Protein AF-A0A161MIE7-F1 (afdb_monomer_lite)

Structure (mmCIF, N/CA/C/O backbone):
data_AF-A0A161MIE7-F1
#
_entry.id   AF-A0A161MIE7-F1
#
loop_
_atom_site.group_PDB
_atom_site.id
_atom_site.type_symbol
_atom_site.label_atom_id
_atom_site.label_alt_id
_atom_site.label_comp_id
_atom_site.label_asym_id
_atom_site.label_entity_id
_atom_site.label_seq_id
_atom_site.pdbx_PDB_ins_code
_atom_site.Cartn_x
_atom_site.Cartn_y
_atom_site.Cartn_z
_atom_site.occupancy
_atom_site.B_iso_or_equiv
_atom_site.auth_seq_id
_atom_site.auth_comp_id
_atom_site.auth_asym_id
_atom_site.auth_atom_id
_atom_site.pdbx_PDB_model_num
ATOM 1 N N . GLU A 1 1 ? -13.190 -3.915 -5.784 1.00 64.50 1 GLU A N 1
ATOM 2 C CA . GLU A 1 1 ? -13.290 -3.469 -4.376 1.00 64.50 1 GLU A CA 1
ATOM 3 C C . GLU A 1 1 ? -13.528 -4.627 -3.408 1.00 64.50 1 GLU A C 1
ATOM 5 O O . GLU A 1 1 ? -12.880 -4.651 -2.370 1.00 64.50 1 GLU A O 1
ATOM 10 N N . ASP A 1 2 ? -14.328 -5.641 -3.762 1.00 85.94 2 ASP A N 1
ATOM 11 C CA . ASP A 1 2 ? -14.653 -6.760 -2.854 1.00 85.94 2 ASP A CA 1
ATOM 12 C C . ASP A 1 2 ? -13.442 -7.493 -2.255 1.00 85.94 2 ASP A C 1
ATOM 14 O O . ASP A 1 2 ?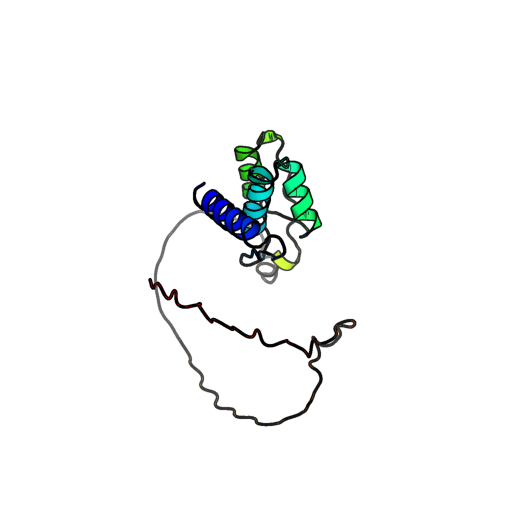 -13.390 -7.702 -1.047 1.00 85.94 2 ASP A O 1
ATOM 18 N N . GLN A 1 3 ? -12.409 -7.785 -3.055 1.00 92.19 3 GLN A N 1
ATOM 19 C CA . GLN A 1 3 ? -11.196 -8.457 -2.557 1.00 92.19 3 GLN A CA 1
ATOM 20 C C . GLN A 1 3 ? -10.454 -7.653 -1.477 1.00 92.19 3 GLN A C 1
ATOM 22 O O . GLN A 1 3 ? -9.884 -8.238 -0.557 1.00 92.19 3 GLN A O 1
ATOM 27 N N . THR A 1 4 ? -10.443 -6.320 -1.589 1.00 96.12 4 THR A N 1
ATOM 28 C CA . THR A 1 4 ? -9.792 -5.438 -0.609 1.00 96.12 4 THR A CA 1
ATOM 29 C C . THR A 1 4 ? -10.547 -5.488 0.715 1.00 96.12 4 THR A C 1
ATOM 31 O O . THR A 1 4 ? -9.943 -5.719 1.759 1.00 96.12 4 THR A O 1
ATOM 34 N N . ARG A 1 5 ? -11.877 -5.371 0.662 1.00 96.75 5 ARG A N 1
ATOM 35 C CA . ARG A 1 5 ? -12.740 -5.431 1.845 1.00 96.75 5 ARG A CA 1
ATOM 36 C C . ARG A 1 5 ? -12.649 -6.780 2.558 1.00 96.75 5 ARG A C 1
ATOM 38 O O . ARG A 1 5 ? -12.552 -6.819 3.783 1.00 96.75 5 ARG A O 1
ATOM 45 N N . ASP A 1 6 ? -12.634 -7.881 1.811 1.00 97.81 6 ASP A N 1
ATOM 46 C CA . ASP A 1 6 ? -12.509 -9.224 2.387 1.00 97.81 6 ASP A CA 1
ATOM 47 C C . ASP A 1 6 ? -11.164 -9.415 3.094 1.00 97.81 6 ASP A C 1
ATOM 49 O O . ASP A 1 6 ? -11.110 -9.953 4.206 1.00 97.81 6 ASP A O 1
ATOM 53 N N . PHE A 1 7 ? -10.078 -8.925 2.487 1.00 97.88 7 PHE A N 1
ATOM 54 C CA . PHE A 1 7 ? -8.759 -8.911 3.113 1.00 97.88 7 PHE A CA 1
ATOM 55 C C . PHE A 1 7 ? -8.771 -8.103 4.415 1.00 97.88 7 PHE A C 1
ATOM 57 O O . PHE A 1 7 ? -8.358 -8.617 5.456 1.00 97.88 7 PHE A O 1
ATOM 64 N N . ILE A 1 8 ? -9.306 -6.879 4.378 1.00 97.75 8 ILE A N 1
ATOM 65 C CA . ILE A 1 8 ? -9.359 -5.985 5.538 1.00 97.75 8 ILE A CA 1
ATOM 66 C C . ILE A 1 8 ? -10.137 -6.622 6.686 1.00 97.75 8 ILE A C 1
ATOM 68 O O . ILE A 1 8 ? -9.620 -6.734 7.798 1.00 97.75 8 ILE A O 1
ATOM 72 N N . ASN A 1 9 ? -11.340 -7.123 6.407 1.00 97.75 9 ASN A N 1
ATOM 73 C CA . ASN A 1 9 ? -12.179 -7.784 7.402 1.00 97.75 9 ASN A CA 1
ATOM 74 C C . ASN A 1 9 ? -11.497 -9.015 8.004 1.00 97.75 9 ASN A C 1
ATOM 76 O O . ASN A 1 9 ? -11.599 -9.261 9.210 1.00 97.75 9 ASN A O 1
ATOM 80 N N . THR A 1 10 ? -10.790 -9.793 7.185 1.00 98.06 10 THR A N 1
ATOM 81 C CA . THR A 1 10 ? -10.060 -10.978 7.647 1.00 98.06 10 THR A CA 1
ATOM 82 C C . THR A 1 10 ? -8.919 -10.584 8.584 1.00 98.06 10 THR A C 1
ATOM 84 O O . THR A 1 10 ? -8.829 -11.111 9.697 1.00 98.06 10 THR A O 1
ATOM 87 N N . CYS A 1 11 ? -8.087 -9.619 8.182 1.00 97.81 11 CYS A N 1
ATOM 88 C CA . CYS A 1 11 ? -6.970 -9.124 8.985 1.00 97.81 11 CYS A CA 1
ATOM 89 C C . CYS A 1 11 ? -7.441 -8.484 10.292 1.00 97.81 11 CYS A C 1
ATOM 91 O O . CYS A 1 11 ? -6.944 -8.835 11.363 1.00 97.81 11 CYS A O 1
ATOM 93 N N . HIS A 1 12 ? -8.442 -7.608 10.220 1.00 96.69 12 HIS A N 1
ATOM 94 C CA . HIS A 1 12 ? -8.959 -6.889 11.378 1.00 96.69 12 HIS A CA 1
ATOM 95 C C . HIS A 1 12 ? -9.531 -7.851 12.430 1.00 96.69 12 HIS A C 1
ATOM 97 O O . HIS A 1 12 ? -9.234 -7.749 13.622 1.00 96.69 12 HIS A O 1
ATOM 103 N N . ASN A 1 13 ? -10.293 -8.862 11.996 1.00 97.69 13 ASN A N 1
ATOM 104 C CA . ASN A 1 13 ? -10.818 -9.879 12.906 1.00 97.69 13 ASN A CA 1
ATOM 105 C C . ASN A 1 13 ? -9.726 -10.766 13.513 1.00 97.69 13 ASN A C 1
ATOM 107 O O . ASN A 1 13 ? -9.849 -11.158 14.676 1.00 97.69 13 ASN A O 1
ATOM 111 N N . PHE A 1 14 ? -8.675 -11.087 12.754 1.00 98.00 14 PHE A N 1
ATOM 112 C CA . PHE A 1 14 ? -7.541 -11.851 13.269 1.00 98.00 14 PHE A CA 1
ATOM 113 C C . PHE A 1 14 ? -6.787 -11.066 14.347 1.00 98.00 14 PHE A C 1
ATOM 115 O O . PHE A 1 14 ? -6.635 -11.567 15.461 1.00 98.00 14 PHE A O 1
ATOM 122 N N . ILE A 1 15 ? -6.408 -9.816 14.059 1.00 96.56 15 ILE A N 1
ATOM 123 C CA . ILE A 1 15 ? -5.671 -8.943 14.987 1.00 96.56 15 ILE A CA 1
ATOM 124 C C . ILE A 1 15 ? -6.469 -8.721 16.274 1.00 96.56 15 ILE A C 1
ATOM 126 O O . ILE A 1 15 ? -5.921 -8.844 17.367 1.00 96.56 15 ILE A O 1
ATOM 130 N N . ARG A 1 16 ? -7.787 -8.502 16.174 1.00 96.12 16 ARG A N 1
ATOM 131 C CA . ARG A 1 16 ? -8.656 -8.331 17.349 1.00 96.12 16 ARG A CA 1
ATOM 132 C C . ARG A 1 16 ? -8.670 -9.551 18.277 1.00 96.12 16 ARG A C 1
ATOM 134 O O . ARG A 1 16 ? -8.844 -9.399 19.481 1.00 96.12 16 ARG A O 1
ATOM 141 N N . ARG A 1 17 ? -8.515 -10.762 17.733 1.00 97.62 17 ARG A N 1
ATOM 142 C CA . ARG A 1 17 ? -8.481 -12.010 18.519 1.00 97.62 17 ARG A CA 1
ATOM 143 C C . ARG A 1 17 ? -7.077 -12.361 19.002 1.00 97.62 17 ARG A C 1
ATOM 145 O O . ARG A 1 17 ? -6.949 -13.026 20.026 1.00 97.62 17 ARG A O 1
ATOM 152 N N . ARG A 1 18 ? -6.043 -11.976 18.250 1.00 96.38 18 ARG A N 1
ATOM 153 C CA . ARG A 1 18 ? -4.643 -12.352 18.482 1.00 96.38 18 ARG A CA 1
ATOM 154 C C . ARG A 1 18 ? -3.714 -11.157 18.229 1.00 96.38 18 ARG A C 1
ATOM 156 O O . ARG A 1 18 ? -2.996 -11.141 17.232 1.00 96.38 18 ARG A O 1
ATOM 163 N N . PRO A 1 19 ? -3.700 -10.157 19.128 1.00 94.12 19 PRO A N 1
ATOM 164 C CA . PRO A 1 19 ? -3.036 -8.874 18.880 1.00 94.12 19 PRO A CA 1
ATOM 165 C C . PRO A 1 19 ? -1.504 -8.951 18.804 1.00 94.12 19 PRO A C 1
ATOM 167 O O . PRO A 1 19 ? -0.877 -8.024 18.306 1.00 94.12 19 PRO A O 1
ATOM 170 N N . LEU A 1 20 ? -0.898 -10.035 19.299 1.00 95.38 20 LEU A N 1
ATOM 171 C CA . LEU A 1 20 ? 0.556 -10.238 19.294 1.00 95.38 20 LEU A CA 1
ATOM 172 C C . LEU A 1 20 ? 1.034 -11.171 18.168 1.00 95.38 20 LEU A C 1
ATOM 174 O O . LEU A 1 20 ? 2.237 -11.371 18.015 1.00 95.38 20 LEU A O 1
ATOM 178 N N . GLU A 1 21 ? 0.118 -11.774 17.402 1.00 96.81 21 GLU A N 1
ATOM 179 C CA . GLU A 1 21 ? 0.471 -12.650 16.281 1.00 96.81 21 GLU A CA 1
ATOM 180 C C . GLU A 1 21 ? 0.639 -11.857 14.979 1.00 96.81 21 GLU A C 1
ATOM 182 O O . GLU A 1 21 ? 0.002 -10.828 14.759 1.00 96.81 21 GLU A O 1
ATOM 187 N N . ILE A 1 22 ? 1.495 -12.363 14.089 1.00 96.38 22 ILE A N 1
ATOM 188 C CA . ILE A 1 22 ? 1.844 -11.705 12.827 1.00 96.38 22 ILE A CA 1
ATOM 189 C C . ILE A 1 22 ? 1.047 -12.322 11.677 1.00 96.38 22 ILE A C 1
ATOM 191 O O . ILE A 1 22 ? 0.959 -13.544 11.550 1.00 96.38 22 ILE A O 1
ATOM 195 N N . ILE A 1 23 ? 0.532 -11.473 10.787 1.00 97.88 23 ILE A N 1
ATOM 196 C CA . ILE A 1 23 ? -0.083 -11.895 9.527 1.00 97.88 23 ILE A CA 1
ATOM 197 C C . ILE A 1 23 ? 0.965 -11.839 8.414 1.00 97.88 23 ILE A C 1
ATOM 199 O O . ILE A 1 23 ? 1.457 -10.771 8.054 1.00 97.88 23 ILE A O 1
ATOM 203 N N . GLY A 1 24 ? 1.285 -12.996 7.836 1.00 97.75 24 GLY A N 1
ATOM 204 C CA . GLY A 1 24 ? 2.094 -13.075 6.622 1.00 97.75 24 GLY A CA 1
ATOM 205 C C . GLY A 1 24 ? 1.242 -12.835 5.378 1.00 97.75 24 GLY A C 1
ATOM 206 O O . GLY A 1 24 ? 0.283 -13.566 5.136 1.00 97.75 24 GLY A O 1
ATOM 207 N N . VAL A 1 25 ? 1.611 -11.850 4.557 1.00 98.25 25 VAL A N 1
ATOM 208 C CA . VAL A 1 25 ? 0.935 -11.554 3.285 1.00 98.25 25 VAL A CA 1
ATOM 209 C C . VAL A 1 25 ? 1.933 -11.699 2.148 1.00 98.25 25 VAL A C 1
ATOM 211 O O . VAL A 1 25 ? 2.962 -11.027 2.121 1.00 98.25 25 VAL A O 1
ATOM 214 N N . HIS A 1 26 ? 1.632 -12.550 1.170 1.00 97.88 26 HIS A N 1
ATOM 215 C CA . HIS A 1 26 ? 2.501 -12.735 0.015 1.00 97.88 26 HIS A CA 1
ATOM 216 C C . HIS A 1 26 ? 1.707 -12.892 -1.283 1.00 97.88 26 HIS A C 1
ATOM 218 O O . HIS A 1 26 ? 0.572 -13.358 -1.318 1.00 97.88 26 HIS A O 1
ATOM 224 N N . CYS A 1 27 ? 2.337 -12.491 -2.381 1.00 96.19 27 CYS A N 1
ATOM 225 C CA . CYS A 1 27 ? 1.957 -12.911 -3.724 1.00 96.19 27 CYS A CA 1
ATOM 226 C C . CYS A 1 27 ? 3.111 -13.746 -4.300 1.00 96.19 27 CYS A C 1
ATOM 228 O O . CYS A 1 27 ? 3.771 -14.453 -3.544 1.00 96.19 27 CYS A O 1
ATOM 230 N N . THR A 1 28 ? 3.379 -13.682 -5.605 1.00 96.31 28 THR A N 1
ATOM 231 C CA . THR A 1 28 ? 4.548 -14.363 -6.187 1.00 96.31 28 THR A CA 1
ATOM 232 C C . THR A 1 28 ? 5.858 -13.724 -5.723 1.00 96.31 28 THR A C 1
ATOM 234 O O . THR A 1 28 ? 6.790 -14.426 -5.361 1.00 96.31 28 THR A O 1
ATOM 237 N N . HIS A 1 29 ? 5.914 -12.387 -5.690 1.00 95.50 29 HIS A N 1
ATOM 238 C CA . HIS A 1 29 ? 7.138 -11.640 -5.357 1.00 95.50 29 HIS A CA 1
ATOM 239 C C . HIS A 1 29 ? 7.020 -10.801 -4.074 1.00 95.50 29 HIS A C 1
ATOM 241 O O . HIS A 1 29 ? 8.025 -10.345 -3.536 1.00 95.50 29 HIS A O 1
ATOM 247 N N . GLY A 1 30 ? 5.797 -10.580 -3.581 1.00 97.56 30 GLY A N 1
ATOM 248 C CA . GLY A 1 30 ? 5.562 -9.834 -2.341 1.00 97.56 30 GLY A CA 1
ATOM 249 C C . GLY A 1 30 ? 5.657 -8.308 -2.463 1.00 97.56 30 GLY A C 1
ATOM 250 O O . GLY A 1 30 ? 5.980 -7.662 -1.478 1.00 97.56 30 GLY A O 1
ATOM 251 N N . PHE A 1 31 ? 5.404 -7.732 -3.647 1.00 98.00 31 PHE A N 1
ATOM 252 C CA . PHE A 1 31 ? 5.489 -6.277 -3.876 1.00 98.00 31 PHE A CA 1
ATOM 253 C C . PHE A 1 31 ? 4.128 -5.666 -4.212 1.00 98.00 31 PHE A C 1
ATOM 255 O O . PHE A 1 31 ? 3.495 -5.092 -3.343 1.00 98.00 31 PHE A O 1
ATOM 262 N N . ASN A 1 32 ? 3.626 -5.843 -5.439 1.00 98.19 32 ASN A N 1
ATOM 263 C CA . ASN A 1 32 ? 2.470 -5.069 -5.918 1.00 98.19 32 ASN A CA 1
ATOM 264 C C . ASN A 1 32 ? 1.140 -5.449 -5.243 1.00 98.19 32 ASN A C 1
ATOM 266 O O . ASN A 1 32 ? 0.597 -4.649 -4.497 1.00 98.19 32 ASN A O 1
ATOM 270 N N . ARG A 1 33 ? 0.623 -6.677 -5.432 1.00 98.25 33 ARG A N 1
ATOM 271 C CA . ARG A 1 33 ? -0.636 -7.095 -4.770 1.00 98.25 33 ARG A CA 1
ATOM 272 C C . ARG A 1 33 ? -0.524 -7.107 -3.245 1.00 98.25 33 ARG A C 1
ATOM 274 O O . ARG A 1 33 ? -1.482 -6.785 -2.562 1.00 98.25 33 ARG A O 1
ATOM 281 N N . THR A 1 34 ? 0.643 -7.494 -2.732 1.00 98.62 34 THR A N 1
ATOM 282 C CA . THR A 1 34 ? 0.919 -7.512 -1.290 1.00 98.62 34 THR A CA 1
ATOM 283 C C . THR A 1 34 ? 0.855 -6.103 -0.716 1.00 98.62 34 THR A C 1
ATOM 285 O O . THR A 1 34 ? 0.090 -5.866 0.210 1.00 98.62 34 THR A O 1
ATOM 288 N N . GLY A 1 35 ? 1.594 -5.167 -1.312 1.00 98.56 35 GLY A N 1
ATOM 289 C CA . GLY A 1 35 ? 1.594 -3.766 -0.920 1.00 98.56 35 GLY A CA 1
ATOM 290 C C . GLY A 1 35 ? 0.226 -3.130 -1.075 1.00 98.56 35 GLY A C 1
ATOM 291 O O . GLY A 1 35 ? -0.213 -2.460 -0.162 1.00 98.56 35 GLY A O 1
ATOM 292 N N . PHE A 1 36 ? -0.494 -3.403 -2.164 1.00 98.69 36 PHE A N 1
ATOM 293 C CA . PHE A 1 36 ? -1.830 -2.846 -2.380 1.00 98.69 36 PHE A CA 1
ATOM 294 C C . PHE A 1 36 ? -2.792 -3.176 -1.241 1.00 98.69 36 PHE A C 1
ATOM 296 O O . PHE A 1 36 ? -3.453 -2.287 -0.715 1.00 98.69 36 PHE A O 1
ATOM 303 N N . LEU A 1 37 ? -2.849 -4.449 -0.840 1.00 98.56 37 LEU A N 1
ATOM 304 C CA . LEU A 1 37 ? -3.729 -4.891 0.239 1.00 98.56 37 LEU A CA 1
ATOM 305 C C . LEU A 1 37 ? -3.272 -4.359 1.602 1.00 98.56 37 LEU A C 1
ATOM 307 O O . LEU A 1 37 ? -4.108 -3.915 2.384 1.00 98.56 37 LEU A O 1
ATOM 311 N N . ILE A 1 38 ? -1.962 -4.352 1.871 1.00 98.56 38 ILE A N 1
ATOM 312 C CA . ILE A 1 38 ? -1.412 -3.801 3.118 1.00 98.56 38 ILE A CA 1
ATOM 313 C C . ILE A 1 38 ? -1.681 -2.297 3.208 1.00 98.56 38 ILE A C 1
ATOM 315 O O . ILE A 1 38 ? -2.228 -1.853 4.207 1.00 98.56 38 ILE A O 1
ATOM 319 N N . VAL A 1 39 ? -1.361 -1.525 2.169 1.00 98.69 39 VAL A N 1
ATOM 320 C CA . VAL A 1 39 ? -1.608 -0.076 2.114 1.00 98.69 39 VAL A CA 1
ATOM 321 C C . VAL A 1 39 ? -3.094 0.220 2.290 1.00 98.69 39 VAL A C 1
ATOM 323 O O . VAL A 1 39 ? -3.433 1.050 3.121 1.00 98.69 39 VAL A O 1
ATOM 326 N N . SER A 1 40 ? -3.981 -0.514 1.607 1.00 98.50 40 SER A N 1
ATOM 327 C CA . SER A 1 40 ? -5.435 -0.355 1.790 1.00 98.50 40 SER A CA 1
ATOM 328 C C . SER A 1 40 ? -5.855 -0.570 3.251 1.00 98.50 40 SER A C 1
ATOM 330 O O . SER A 1 40 ? -6.650 0.193 3.783 1.00 98.50 40 SER A O 1
ATOM 332 N N . TYR A 1 41 ? -5.290 -1.576 3.932 1.00 98.50 41 TYR A N 1
ATOM 333 C CA . TYR A 1 41 ? -5.554 -1.813 5.355 1.00 98.50 41 TYR A CA 1
ATOM 334 C C . TYR A 1 41 ? -5.029 -0.683 6.248 1.00 98.50 41 TYR A C 1
ATOM 336 O O . TYR A 1 41 ? -5.718 -0.270 7.177 1.00 98.50 41 TYR A O 1
ATOM 344 N N . LEU A 1 42 ? -3.816 -0.185 5.986 1.00 98.50 42 LEU A N 1
ATOM 345 C CA . LEU A 1 42 ? -3.233 0.924 6.746 1.00 98.50 42 LEU A CA 1
ATOM 346 C C . LEU A 1 42 ? -4.085 2.194 6.622 1.00 98.50 42 LEU A C 1
ATOM 348 O O . LEU A 1 42 ? -4.280 2.884 7.617 1.00 98.50 42 LEU A O 1
ATOM 352 N N . VAL A 1 43 ? -4.616 2.471 5.431 1.00 98.38 43 VAL A N 1
ATOM 353 C CA . VAL A 1 43 ? -5.487 3.628 5.202 1.00 98.38 43 VAL A CA 1
ATOM 354 C C . VAL A 1 43 ? -6.852 3.431 5.865 1.00 98.38 43 VAL A C 1
ATOM 356 O O . VAL A 1 43 ? -7.267 4.271 6.649 1.00 98.38 43 VAL A O 1
ATOM 359 N N . GLU A 1 44 ? -7.542 2.315 5.608 1.00 97.81 44 GLU A N 1
ATOM 360 C CA . GLU A 1 44 ? -8.934 2.137 6.059 1.00 97.81 44 GLU A CA 1
ATOM 361 C C . GLU A 1 44 ? -9.090 1.805 7.551 1.00 97.81 44 GLU A C 1
ATOM 363 O O . GLU A 1 44 ? -10.155 2.041 8.115 1.00 97.81 44 GLU A O 1
ATOM 368 N N . ILE A 1 45 ? -8.083 1.196 8.189 1.00 97.56 45 ILE A N 1
ATOM 369 C CA . ILE A 1 45 ? -8.188 0.724 9.583 1.00 97.56 45 ILE A CA 1
ATOM 370 C C . ILE A 1 45 ? -7.299 1.507 10.544 1.00 97.56 45 ILE A C 1
ATOM 372 O O . ILE A 1 45 ? -7.633 1.605 11.724 1.00 97.56 45 ILE A O 1
ATOM 376 N N . LEU A 1 46 ? -6.151 2.004 10.080 1.00 96.38 46 LEU A N 1
ATOM 377 C CA . LEU A 1 46 ? -5.214 2.758 10.918 1.00 96.38 46 LEU A CA 1
ATOM 378 C C . LEU A 1 46 ? -5.222 4.262 10.613 1.00 96.38 46 LEU A C 1
ATOM 380 O O . LEU A 1 46 ? -4.432 4.983 11.216 1.00 96.38 46 LEU A O 1
ATOM 384 N N . ASP A 1 47 ? -6.093 4.719 9.707 1.00 97.50 47 ASP A N 1
ATOM 385 C CA . ASP A 1 47 ? -6.268 6.125 9.325 1.00 97.50 47 ASP A CA 1
ATOM 386 C C . ASP A 1 47 ? -4.964 6.812 8.866 1.00 97.50 47 ASP A C 1
ATOM 388 O O . ASP A 1 47 ? -4.745 8.004 9.094 1.00 97.50 47 ASP A O 1
ATOM 392 N N . LEU A 1 48 ? -4.063 6.065 8.216 1.00 98.38 48 LEU A N 1
ATOM 393 C CA . LEU A 1 48 ? -2.888 6.652 7.563 1.00 98.38 48 LEU A CA 1
ATOM 394 C C . LEU A 1 48 ? -3.289 7.312 6.237 1.00 98.38 48 LEU A C 1
ATOM 396 O O . LEU A 1 48 ? -4.135 6.794 5.511 1.00 98.38 48 LEU A O 1
ATOM 400 N N . SER A 1 49 ? -2.607 8.398 5.858 1.00 98.44 49 SER A N 1
ATOM 401 C CA . SER A 1 49 ? -2.699 8.900 4.482 1.00 98.44 49 SER A CA 1
ATOM 402 C C . SER A 1 49 ? -2.117 7.880 3.497 1.00 98.44 49 SER A C 1
ATOM 404 O O . SER A 1 49 ? -1.186 7.135 3.831 1.00 98.44 49 SER A O 1
ATOM 406 N N . VAL A 1 50 ? -2.636 7.857 2.264 1.00 98.62 50 VAL A N 1
ATOM 407 C CA . VAL A 1 50 ? -2.152 6.936 1.221 1.00 98.62 50 VAL A CA 1
ATOM 408 C C . VAL A 1 50 ? -0.662 7.140 0.936 1.00 98.62 50 VAL A C 1
ATOM 410 O O . VAL A 1 50 ? 0.073 6.162 0.790 1.00 98.62 50 VAL A O 1
ATOM 413 N N . GLU A 1 51 ? -0.195 8.391 0.966 1.00 98.38 51 GLU A N 1
ATOM 414 C CA . GLU A 1 51 ? 1.220 8.740 0.834 1.00 98.38 51 GLU A CA 1
ATOM 415 C C . GLU A 1 51 ? 2.059 8.094 1.949 1.00 98.38 51 GLU A C 1
ATOM 417 O O . GLU A 1 51 ? 3.035 7.390 1.675 1.00 98.38 51 GLU A O 1
ATOM 422 N N . CYS A 1 52 ? 1.658 8.279 3.212 1.00 98.44 52 CYS A N 1
ATOM 423 C CA . CYS A 1 52 ? 2.381 7.741 4.361 1.00 98.44 52 CYS A CA 1
ATOM 424 C C . CYS A 1 52 ? 2.411 6.206 4.332 1.00 98.44 52 CYS A C 1
ATOM 426 O O . CYS A 1 52 ? 3.466 5.598 4.525 1.00 98.44 52 CYS A O 1
ATOM 428 N N . ALA A 1 53 ? 1.281 5.570 4.018 1.00 98.69 53 ALA A N 1
ATOM 429 C CA . ALA A 1 53 ? 1.177 4.118 3.925 1.00 98.69 53 ALA A CA 1
ATOM 430 C C . ALA A 1 53 ? 2.053 3.535 2.797 1.00 98.69 53 ALA A C 1
ATOM 432 O O . ALA A 1 53 ? 2.708 2.505 2.990 1.00 98.69 53 ALA A O 1
ATOM 433 N N . LEU A 1 54 ? 2.116 4.198 1.635 1.00 98.62 54 LEU A N 1
ATOM 434 C CA . LEU A 1 54 ? 3.007 3.815 0.534 1.00 98.62 54 LEU A CA 1
ATOM 435 C C . LEU A 1 54 ? 4.481 3.932 0.924 1.00 98.62 54 LEU A C 1
ATOM 437 O O . LEU A 1 54 ? 5.257 3.004 0.675 1.00 98.62 54 LEU A O 1
ATOM 441 N N . GLN A 1 55 ? 4.861 5.044 1.557 1.00 98.44 55 GLN A N 1
ATOM 442 C CA . GLN A 1 55 ? 6.223 5.255 2.040 1.00 98.44 55 GLN A CA 1
ATOM 443 C C . GLN A 1 55 ? 6.615 4.196 3.071 1.00 98.44 55 GLN A C 1
ATOM 445 O O . GLN A 1 55 ? 7.714 3.647 2.997 1.00 98.44 55 GLN A O 1
ATOM 450 N N . GLU A 1 56 ? 5.726 3.865 4.006 1.00 98.50 56 GLU A N 1
ATOM 451 C CA . GLU A 1 56 ? 6.005 2.865 5.034 1.00 98.50 56 GLU A CA 1
ATOM 452 C C . GLU A 1 56 ? 6.193 1.470 4.431 1.00 98.50 56 GLU A C 1
ATOM 454 O O . GLU A 1 56 ? 7.170 0.777 4.732 1.00 98.50 56 GLU A O 1
ATOM 459 N N . PHE A 1 57 ? 5.341 1.088 3.474 1.00 98.62 57 PHE A N 1
ATOM 460 C CA . PHE A 1 57 ? 5.525 -0.166 2.749 1.00 98.62 57 PHE A CA 1
ATOM 461 C C . PHE A 1 57 ? 6.848 -0.193 1.965 1.00 98.62 57 PHE A C 1
ATOM 463 O O . PHE A 1 57 ? 7.550 -1.206 1.981 1.00 98.62 57 PHE A O 1
ATOM 470 N N . ALA A 1 58 ? 7.227 0.910 1.314 1.00 98.25 58 ALA A N 1
ATOM 471 C CA . ALA A 1 58 ? 8.488 1.013 0.580 1.00 98.25 58 ALA A CA 1
ATOM 472 C C . ALA A 1 58 ? 9.720 0.938 1.496 1.00 98.25 58 ALA A C 1
ATOM 474 O O . ALA A 1 58 ? 10.705 0.297 1.126 1.00 98.25 58 ALA A O 1
ATOM 475 N N . LYS A 1 59 ? 9.661 1.520 2.702 1.00 98.12 59 LYS A N 1
ATOM 476 C CA . LYS A 1 59 ? 10.725 1.407 3.714 1.00 98.12 59 LYS A CA 1
ATOM 477 C C . LYS A 1 59 ? 10.897 -0.034 4.190 1.00 98.12 59 LYS A C 1
ATOM 479 O O . LYS A 1 59 ? 12.020 -0.533 4.230 1.00 98.12 59 LYS A O 1
ATOM 484 N N . CYS A 1 60 ? 9.802 -0.719 4.526 1.00 97.81 60 CYS A N 1
ATOM 485 C CA . CYS A 1 60 ? 9.857 -2.098 5.020 1.00 97.81 60 CYS A CA 1
ATOM 486 C C . CYS A 1 60 ? 10.174 -3.117 3.916 1.00 97.81 60 CYS A C 1
ATOM 488 O O . CYS A 1 60 ? 10.780 -4.159 4.181 1.00 97.81 60 CYS A O 1
ATOM 490 N N . ARG A 1 61 ? 9.761 -2.843 2.673 1.00 97.56 61 ARG A N 1
ATOM 491 C CA . ARG A 1 61 ? 9.958 -3.734 1.527 1.00 97.56 61 ARG A CA 1
ATOM 492 C C . ARG A 1 61 ? 10.415 -2.963 0.281 1.00 97.56 61 ARG A C 1
ATOM 494 O O . ARG A 1 61 ? 9.639 -2.843 -0.667 1.00 97.56 61 ARG A O 1
ATOM 501 N N . PRO A 1 62 ? 11.679 -2.507 0.218 1.00 97.19 62 PRO A N 1
ATOM 502 C CA . PRO A 1 62 ? 12.170 -1.722 -0.914 1.00 97.19 62 PRO A CA 1
ATOM 503 C C . PRO A 1 62 ? 12.058 -2.473 -2.253 1.00 97.19 62 PRO A C 1
ATOM 505 O O . PRO A 1 62 ? 12.413 -3.655 -2.308 1.00 97.19 62 PRO A O 1
ATOM 508 N N . PRO A 1 63 ? 11.597 -1.828 -3.344 1.00 97.31 63 PRO A N 1
ATOM 509 C CA . PRO A 1 63 ? 11.270 -0.401 -3.468 1.00 97.31 63 PRO A CA 1
ATOM 510 C C . PRO A 1 63 ? 9.797 -0.067 -3.161 1.00 97.31 63 PRO A C 1
ATOM 512 O O . PRO A 1 63 ? 9.341 1.028 -3.462 1.00 97.31 63 PRO A O 1
ATOM 515 N N . GLY A 1 64 ? 9.029 -1.012 -2.619 1.00 98.38 64 GLY A N 1
ATOM 516 C CA . GLY A 1 64 ? 7.585 -0.907 -2.441 1.00 98.38 64 GLY A CA 1
ATOM 517 C C . GLY A 1 64 ? 6.809 -1.370 -3.673 1.00 98.38 64 GLY A C 1
ATOM 518 O O . GLY A 1 64 ? 7.212 -2.296 -4.389 1.00 98.38 64 GLY A O 1
ATOM 519 N N . ILE A 1 65 ? 5.654 -0.751 -3.905 1.00 98.44 65 ILE A N 1
ATOM 520 C CA . ILE A 1 65 ? 4.861 -0.968 -5.117 1.00 98.44 65 ILE A CA 1
ATOM 521 C C . ILE A 1 65 ? 5.570 -0.249 -6.267 1.00 98.44 65 ILE A C 1
ATOM 523 O O . ILE A 1 65 ? 5.787 0.952 -6.200 1.00 98.44 65 ILE A O 1
ATOM 527 N N . TYR A 1 66 ? 5.929 -0.978 -7.324 1.00 97.44 66 TYR A N 1
ATOM 528 C CA . TYR A 1 66 ? 6.641 -0.424 -8.490 1.00 97.44 66 TYR A CA 1
ATOM 529 C C . TYR A 1 66 ? 5.779 -0.386 -9.759 1.00 97.44 66 TYR A C 1
ATOM 531 O O . TYR A 1 66 ? 6.252 -0.057 -10.844 1.00 97.44 66 TYR A O 1
ATOM 539 N N . LYS A 1 67 ? 4.514 -0.796 -9.653 1.00 97.38 67 LYS A N 1
ATOM 540 C CA . LYS A 1 67 ? 3.526 -0.737 -10.730 1.00 97.38 67 LYS A CA 1
ATOM 541 C C . LYS A 1 67 ? 2.687 0.530 -10.586 1.00 97.38 67 LYS A C 1
ATOM 543 O O . LYS A 1 67 ? 1.932 0.649 -9.626 1.00 97.38 67 LYS A O 1
ATOM 548 N N . GLY A 1 68 ? 2.821 1.464 -11.527 1.00 97.75 68 GLY A N 1
ATOM 549 C CA . GLY A 1 68 ? 2.149 2.767 -11.459 1.00 97.75 68 GLY A CA 1
ATOM 550 C C . GLY A 1 68 ? 0.621 2.676 -11.466 1.00 97.75 68 GLY A C 1
ATOM 551 O O . GLY A 1 68 ? -0.036 3.436 -10.771 1.00 97.75 68 GLY A O 1
ATOM 552 N N . ASP A 1 69 ? 0.050 1.696 -12.167 1.00 98.19 69 ASP A N 1
ATOM 553 C CA . ASP A 1 69 ? -1.387 1.395 -12.166 1.00 98.19 69 ASP A CA 1
ATOM 554 C C . ASP A 1 69 ? -1.914 1.059 -10.762 1.00 98.19 69 ASP A C 1
ATOM 556 O O . ASP A 1 69 ? -3.011 1.470 -10.398 1.00 98.19 69 ASP A O 1
ATOM 560 N N . TYR A 1 70 ? -1.109 0.383 -9.938 1.00 98.38 70 TYR A N 1
ATOM 561 C CA . TYR A 1 70 ? -1.469 0.081 -8.552 1.00 98.38 70 TYR A CA 1
ATOM 562 C C . TYR A 1 70 ? -1.414 1.329 -7.666 1.00 98.38 70 TYR A C 1
ATOM 564 O O . TYR A 1 70 ? -2.286 1.503 -6.822 1.00 98.38 70 TYR A O 1
ATOM 572 N N . ILE A 1 71 ? -0.405 2.185 -7.852 1.00 98.56 71 ILE A N 1
ATOM 573 C CA . ILE A 1 71 ? -0.252 3.434 -7.090 1.00 98.56 71 ILE A CA 1
ATOM 574 C C . ILE A 1 71 ? -1.403 4.389 -7.419 1.00 98.56 71 ILE A C 1
ATOM 576 O O . ILE A 1 71 ? -2.084 4.856 -6.513 1.00 98.56 71 ILE A O 1
ATOM 580 N N . LYS A 1 72 ? -1.683 4.604 -8.709 1.00 98.44 72 LYS A N 1
ATOM 581 C CA . LYS A 1 72 ? -2.782 5.467 -9.163 1.00 98.44 72 LYS A CA 1
ATOM 582 C C . LYS A 1 72 ? -4.138 4.985 -8.671 1.00 98.44 72 LYS A C 1
ATOM 584 O O . LYS A 1 72 ? -4.957 5.797 -8.269 1.00 98.44 72 LYS A O 1
ATOM 589 N N . GLU A 1 73 ? -4.374 3.675 -8.668 1.00 98.31 73 GLU A N 1
ATOM 590 C CA . GLU A 1 73 ? -5.621 3.115 -8.141 1.00 98.31 73 GLU A CA 1
ATOM 591 C C . GLU A 1 73 ? -5.759 3.309 -6.623 1.00 98.31 73 GLU A C 1
ATOM 593 O O . GLU A 1 73 ? -6.873 3.501 -6.145 1.00 98.31 73 GLU A O 1
ATOM 598 N N . LEU A 1 74 ? -4.659 3.274 -5.860 1.00 98.38 74 LEU A N 1
ATOM 599 C CA . LEU A 1 74 ? -4.690 3.591 -4.428 1.00 98.38 74 LEU A CA 1
ATOM 600 C C . LEU A 1 74 ? -5.035 5.063 -4.202 1.00 98.38 74 LEU A C 1
ATOM 602 O O . LEU A 1 74 ? -5.923 5.345 -3.405 1.00 98.38 74 LEU A O 1
ATOM 606 N N . TYR A 1 75 ? -4.398 5.976 -4.939 1.00 98.50 75 TYR A N 1
ATOM 607 C CA . TYR A 1 75 ? -4.747 7.394 -4.874 1.00 98.50 75 TYR A CA 1
ATOM 608 C C . TYR A 1 75 ? -6.200 7.611 -5.288 1.00 98.50 75 TYR A C 1
ATOM 610 O O . TYR A 1 75 ? -6.960 8.115 -4.487 1.00 98.50 75 TYR A O 1
ATOM 618 N N . ARG A 1 76 ? -6.673 7.050 -6.408 1.00 98.25 76 ARG A N 1
ATOM 619 C CA . ARG A 1 76 ? -8.087 7.149 -6.832 1.00 98.25 76 ARG A CA 1
ATOM 620 C C . ARG A 1 76 ? -9.103 6.773 -5.743 1.00 98.25 76 ARG A C 1
ATOM 622 O O . ARG A 1 76 ? -10.232 7.255 -5.771 1.00 98.25 76 ARG A O 1
ATOM 629 N N . ARG A 1 77 ? -8.754 5.852 -4.841 1.00 97.25 77 ARG A N 1
ATOM 630 C CA . ARG A 1 77 ? -9.640 5.408 -3.754 1.00 97.25 77 ARG A CA 1
ATOM 631 C C . ARG A 1 77 ? -9.571 6.277 -2.510 1.00 97.25 77 ARG A C 1
ATOM 633 O O . ARG A 1 77 ? -10.567 6.348 -1.796 1.00 97.25 77 ARG A O 1
ATOM 640 N N . TYR A 1 78 ? -8.410 6.849 -2.224 1.00 97.81 78 TYR A N 1
ATOM 641 C CA . TYR A 1 78 ? -8.103 7.392 -0.905 1.00 97.81 78 TYR A CA 1
ATOM 642 C C . TYR A 1 78 ? -7.634 8.854 -0.930 1.00 97.81 78 TYR A C 1
ATOM 644 O O . TYR A 1 78 ? -7.529 9.445 0.140 1.00 97.81 78 TYR A O 1
ATOM 652 N N . ASP A 1 79 ? -7.357 9.427 -2.106 1.00 97.94 79 ASP A N 1
ATOM 653 C CA . ASP A 1 79 ? -6.857 10.794 -2.302 1.00 97.94 79 ASP A CA 1
ATOM 654 C C . ASP A 1 79 ? -7.017 11.274 -3.775 1.00 97.94 79 ASP A C 1
ATOM 656 O O . ASP A 1 79 ? -7.774 10.683 -4.551 1.00 97.94 79 ASP A O 1
ATOM 660 N N . ASP A 1 80 ? -6.336 12.349 -4.184 1.00 97.50 80 ASP A N 1
ATOM 661 C CA . ASP A 1 80 ? -6.320 12.823 -5.578 1.00 97.50 80 ASP A CA 1
ATOM 662 C C . ASP A 1 80 ? -5.354 12.010 -6.467 1.00 97.50 80 ASP A C 1
ATOM 664 O O . ASP A 1 80 ? -4.188 11.801 -6.147 1.00 97.50 80 ASP A O 1
ATOM 668 N N . VAL A 1 81 ? -5.820 11.561 -7.636 1.00 97.06 81 VAL A N 1
ATOM 669 C CA . VAL A 1 81 ? -5.001 10.809 -8.605 1.00 97.06 81 VAL A CA 1
ATOM 670 C C . VAL A 1 81 ? -3.848 11.646 -9.156 1.00 97.06 81 VAL A C 1
ATOM 672 O O . VAL A 1 81 ? -2.811 11.075 -9.502 1.00 97.06 81 VAL A O 1
ATOM 675 N N . GLU A 1 82 ? -4.011 12.966 -9.239 1.00 95.81 82 GLU A N 1
ATOM 676 C CA . GLU A 1 82 ? -2.975 13.870 -9.751 1.00 95.81 82 GLU A CA 1
ATOM 677 C C . GLU A 1 82 ? -1.773 13.982 -8.797 1.00 95.81 82 GLU A C 1
ATOM 679 O O . GLU A 1 82 ? -0.655 14.230 -9.247 1.00 95.81 82 GLU A O 1
ATOM 684 N N . ASP A 1 83 ? -1.976 13.697 -7.506 1.00 96.69 83 ASP A N 1
ATOM 685 C CA . ASP A 1 83 ? -0.925 13.680 -6.481 1.00 96.69 83 ASP A CA 1
ATOM 686 C C . ASP A 1 83 ? -0.205 12.320 -6.380 1.00 96.69 83 ASP A C 1
ATOM 688 O O . ASP A 1 83 ? 0.698 12.130 -5.557 1.00 96.69 83 ASP A O 1
ATOM 692 N N . ALA A 1 84 ? -0.576 11.346 -7.219 1.00 97.50 84 ALA A N 1
ATOM 693 C CA . ALA A 1 84 ? 0.045 10.029 -7.215 1.00 97.50 84 ALA A CA 1
ATOM 694 C C . ALA A 1 84 ? 1.528 10.112 -7.639 1.00 97.50 84 ALA A C 1
ATOM 696 O O . ALA A 1 84 ? 1.828 10.569 -8.746 1.00 97.50 84 ALA A O 1
ATOM 697 N N . PRO A 1 85 ? 2.474 9.601 -6.827 1.00 96.25 85 PRO A N 1
ATOM 698 C CA . PRO A 1 85 ? 3.887 9.658 -7.155 1.00 96.25 85 PRO A CA 1
ATOM 699 C C . PRO A 1 85 ? 4.210 8.745 -8.337 1.00 96.25 85 PRO A C 1
ATOM 701 O O . PRO A 1 85 ? 3.602 7.683 -8.530 1.00 96.25 85 PRO A O 1
ATOM 704 N N . ASP A 1 86 ? 5.243 9.120 -9.089 1.00 95.75 86 ASP A N 1
ATOM 705 C CA . ASP A 1 86 ? 5.778 8.258 -10.133 1.00 95.75 86 ASP A CA 1
ATOM 706 C C . ASP A 1 86 ? 6.275 6.926 -9.545 1.00 95.75 86 ASP A C 1
ATOM 708 O O . ASP A 1 86 ? 6.895 6.892 -8.473 1.00 95.75 86 ASP A O 1
ATOM 712 N N . PRO A 1 87 ? 6.024 5.796 -10.230 1.00 95.94 87 PRO A N 1
ATOM 713 C CA . PRO A 1 87 ? 6.453 4.499 -9.741 1.00 95.94 87 PRO A CA 1
ATOM 714 C C . PRO A 1 87 ? 7.986 4.418 -9.664 1.00 95.94 87 PRO A C 1
ATOM 716 O O . PRO A 1 87 ? 8.679 4.845 -10.593 1.00 95.94 87 PRO A O 1
ATOM 719 N N . PRO A 1 88 ? 8.543 3.797 -8.609 1.00 95.00 88 PRO A N 1
ATOM 720 C CA . PRO A 1 88 ? 9.978 3.586 -8.509 1.00 95.00 88 PRO A CA 1
ATOM 721 C C . PRO A 1 88 ? 10.483 2.642 -9.605 1.00 95.00 88 PRO A C 1
ATOM 723 O O . PRO A 1 88 ? 9.742 1.823 -10.163 1.00 95.00 88 PRO A O 1
ATOM 726 N N . LEU A 1 89 ? 11.791 2.705 -9.866 1.00 91.62 89 LEU A N 1
ATOM 727 C CA . LEU A 1 89 ? 12.444 1.796 -10.801 1.00 91.62 89 LEU A CA 1
ATOM 728 C C . LEU A 1 89 ? 12.206 0.339 -10.400 1.00 91.62 89 LEU A C 1
ATOM 730 O O . LEU A 1 89 ? 12.300 -0.052 -9.232 1.00 91.62 89 LEU A O 1
ATOM 734 N N . ARG A 1 90 ? 11.933 -0.488 -11.409 1.00 89.44 90 ARG A N 1
ATOM 735 C CA . ARG A 1 90 ? 11.796 -1.926 -11.203 1.00 89.44 90 ARG A CA 1
ATOM 736 C C . ARG A 1 90 ? 13.123 -2.492 -10.686 1.00 89.44 90 ARG A C 1
ATOM 738 O O . ARG A 1 90 ? 14.176 -2.140 -11.217 1.00 89.44 90 ARG A O 1
ATOM 745 N N . PRO A 1 91 ? 13.094 -3.398 -9.700 1.00 87.31 91 PRO A N 1
ATOM 746 C CA . PRO A 1 91 ? 14.315 -4.019 -9.201 1.00 87.31 91 PRO A CA 1
ATOM 747 C C . PRO A 1 91 ? 15.068 -4.811 -10.274 1.00 87.31 91 PRO A C 1
ATOM 749 O O . PRO A 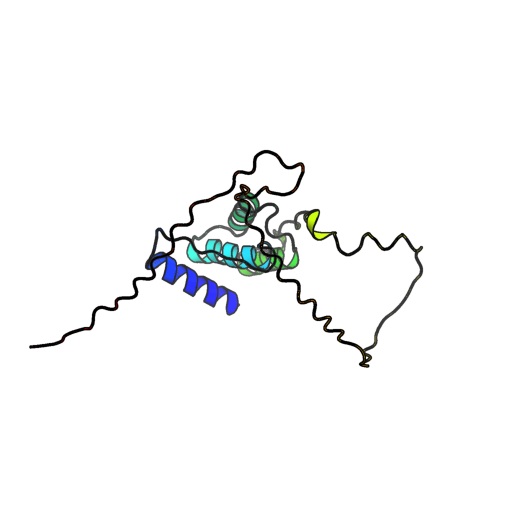1 91 ? 14.451 -5.394 -11.162 1.00 87.31 91 PRO A O 1
ATOM 752 N N . THR A 1 92 ? 16.392 -4.919 -10.156 1.00 87.69 92 THR A N 1
ATOM 753 C CA . THR A 1 92 ? 17.251 -5.614 -11.138 1.00 87.69 92 THR A CA 1
ATOM 754 C C . THR A 1 92 ? 16.864 -7.082 -11.363 1.00 87.69 92 THR A C 1
ATOM 756 O O . THR A 1 92 ? 16.864 -7.559 -12.495 1.00 87.69 92 THR A O 1
ATOM 759 N N . TRP A 1 93 ? 16.425 -7.780 -10.312 1.00 84.44 93 TRP A N 1
ATOM 760 C CA . TRP A 1 93 ? 15.953 -9.170 -10.382 1.00 84.44 93 TRP A CA 1
ATOM 761 C C . TRP A 1 93 ? 14.676 -9.356 -11.221 1.00 84.44 93 TRP A C 1
ATOM 763 O O . TRP A 1 93 ? 14.299 -10.480 -11.535 1.00 84.44 93 TRP A O 1
ATOM 773 N N . CYS A 1 94 ? 13.992 -8.273 -11.602 1.00 81.88 94 CYS A N 1
ATOM 774 C CA . CYS A 1 94 ? 12.839 -8.339 -12.496 1.00 81.88 94 CYS A CA 1
ATOM 775 C C . CYS A 1 94 ? 13.205 -8.458 -13.987 1.00 81.88 94 CYS A C 1
ATOM 777 O O . CYS A 1 94 ? 12.301 -8.710 -14.787 1.00 81.88 94 CYS A O 1
ATOM 779 N N . PHE A 1 95 ? 14.458 -8.210 -14.387 1.00 70.69 95 PHE A N 1
ATOM 780 C CA . PHE A 1 95 ? 14.838 -8.084 -15.805 1.00 70.69 95 PHE A CA 1
ATOM 781 C C . PHE A 1 95 ? 15.299 -9.393 -16.465 1.00 70.69 95 PHE A C 1
ATOM 783 O O . PHE A 1 95 ? 15.574 -9.405 -17.663 1.00 70.69 95 PHE A O 1
ATOM 790 N N . ASP A 1 96 ? 15.307 -10.506 -15.735 1.00 59.12 96 ASP A N 1
ATOM 791 C CA . ASP A 1 96 ? 16.037 -11.726 -16.111 1.00 59.12 96 ASP A CA 1
ATOM 792 C C . ASP A 1 96 ? 15.392 -12.592 -17.217 1.00 59.12 96 ASP A C 1
ATOM 794 O O . ASP A 1 96 ? 15.747 -13.750 -17.402 1.00 59.12 96 ASP A O 1
ATOM 798 N N . GLN A 1 97 ? 14.423 -12.063 -17.976 1.00 55.94 97 GLN A N 1
ATOM 799 C CA . GLN A 1 97 ? 13.704 -12.844 -18.997 1.00 55.94 97 GLN A CA 1
ATOM 800 C C . GLN A 1 97 ? 13.753 -12.267 -20.419 1.00 55.94 97 GLN A C 1
ATOM 802 O O . GLN A 1 97 ? 13.128 -12.830 -21.315 1.00 55.94 97 GLN A O 1
ATOM 807 N N . LYS A 1 98 ? 14.471 -11.162 -20.666 1.00 51.56 98 LYS A N 1
ATOM 808 C CA . LYS A 1 98 ? 14.521 -10.547 -22.012 1.00 51.56 98 LYS A CA 1
ATOM 809 C C . LYS A 1 98 ? 15.917 -10.248 -22.567 1.00 51.56 98 LYS A C 1
ATOM 811 O O . LYS A 1 98 ? 16.008 -9.844 -23.717 1.00 51.56 98 LYS A O 1
ATOM 816 N N . THR A 1 99 ? 16.996 -10.459 -21.816 1.00 50.72 99 THR A N 1
ATOM 817 C CA . THR A 1 99 ? 18.328 -9.933 -22.182 1.00 50.72 99 THR A CA 1
ATOM 818 C C . THR A 1 99 ? 19.313 -10.945 -22.776 1.00 50.72 99 THR A C 1
ATOM 820 O O . THR A 1 99 ? 20.447 -10.571 -23.054 1.00 50.72 99 THR A O 1
ATOM 823 N N . TYR A 1 100 ? 18.901 -12.186 -23.063 1.00 53.38 100 TYR A N 1
ATOM 824 C CA . TYR A 1 100 ? 19.707 -13.107 -23.891 1.00 53.38 100 TYR A CA 1
ATOM 825 C C . TYR A 1 100 ? 19.337 -13.099 -25.379 1.00 53.38 100 TYR A C 1
ATOM 827 O O . TYR A 1 100 ? 20.020 -13.734 -26.181 1.00 53.38 100 TYR A O 1
ATOM 835 N N . SER A 1 101 ? 18.303 -12.359 -25.776 1.00 50.19 101 SER A N 1
ATOM 836 C CA . SER A 1 101 ? 18.088 -12.059 -27.189 1.00 50.19 101 SER A CA 1
ATOM 837 C C . SER A 1 101 ? 18.994 -10.887 -27.553 1.00 50.19 101 SER A C 1
ATOM 839 O O . SER A 1 101 ? 18.709 -9.743 -27.207 1.00 50.19 101 SER A O 1
ATOM 841 N N . ALA A 1 102 ? 20.125 -11.205 -28.184 1.00 47.22 102 ALA A N 1
ATOM 842 C CA . ALA A 1 102 ? 21.037 -10.251 -28.806 1.00 47.22 102 ALA A CA 1
ATOM 843 C C . ALA A 1 102 ? 20.268 -9.198 -29.637 1.00 47.22 102 ALA A C 1
ATOM 845 O O . ALA A 1 102 ? 19.197 -9.519 -30.159 1.00 47.22 102 ALA A O 1
ATOM 846 N N . PRO A 1 103 ? 20.792 -7.966 -29.787 1.00 45.41 103 PRO A N 1
ATOM 847 C CA . PRO A 1 103 ? 20.123 -6.924 -30.555 1.00 45.41 103 PRO A CA 1
ATOM 848 C C . PRO A 1 103 ? 19.997 -7.375 -32.014 1.00 45.41 103 PRO A C 1
ATOM 850 O O . PRO A 1 103 ? 20.983 -7.433 -32.746 1.00 45.41 103 PRO A O 1
ATOM 853 N N . GLN A 1 104 ? 18.783 -7.737 -32.423 1.00 47.22 104 GLN A N 1
ATOM 854 C CA . GLN A 1 104 ? 18.400 -7.703 -33.825 1.00 47.22 104 GLN A CA 1
ATOM 855 C C . GLN A 1 104 ? 17.828 -6.317 -34.075 1.00 47.22 104 GLN A C 1
ATOM 857 O O . GLN A 1 104 ? 16.894 -5.897 -33.393 1.00 47.22 104 GLN A O 1
ATOM 862 N N . ASN A 1 105 ? 18.486 -5.624 -34.997 1.00 39.91 105 ASN A N 1
ATOM 863 C CA . ASN A 1 105 ? 18.115 -4.322 -35.514 1.00 39.91 105 ASN A CA 1
ATOM 864 C C . ASN A 1 105 ? 16.603 -4.257 -35.787 1.00 39.91 105 ASN A C 1
ATOM 866 O O . ASN A 1 105 ? 16.036 -5.134 -36.435 1.00 39.91 105 ASN A O 1
ATOM 870 N N . ASP A 1 106 ? 15.997 -3.227 -35.216 1.00 44.53 106 ASP A N 1
ATOM 871 C CA . ASP A 1 106 ? 14.883 -2.428 -35.708 1.00 44.53 106 ASP A CA 1
ATOM 872 C C . ASP A 1 106 ? 14.392 -2.769 -37.129 1.00 44.53 106 ASP A C 1
ATOM 874 O O . ASP A 1 106 ? 15.100 -2.512 -38.094 1.00 44.53 106 ASP A O 1
ATOM 878 N N . GLU A 1 107 ? 13.151 -3.270 -37.237 1.00 38.19 107 GLU A N 1
ATOM 879 C CA . GLU A 1 107 ? 12.185 -2.918 -38.294 1.00 38.19 107 GLU A CA 1
ATOM 880 C C . GLU A 1 107 ? 10.751 -3.413 -37.950 1.00 38.19 107 GLU A C 1
ATOM 882 O O . GLU A 1 107 ? 10.513 -4.584 -37.676 1.00 38.19 107 GLU A O 1
ATOM 887 N N . GLU A 1 108 ? 9.837 -2.438 -37.885 1.00 36.88 108 GLU A N 1
ATOM 888 C CA . GLU A 1 108 ? 8.377 -2.401 -38.122 1.00 36.88 108 GLU A CA 1
ATOM 889 C C . GLU A 1 108 ? 7.443 -3.629 -37.931 1.00 36.88 108 GLU A C 1
ATOM 891 O O . GLU A 1 108 ? 7.602 -4.683 -38.534 1.00 36.88 108 GLU A O 1
ATOM 896 N N . GLY A 1 109 ? 6.287 -3.373 -37.289 1.00 34.19 109 GLY A N 1
ATOM 897 C CA . GLY A 1 109 ? 4.997 -3.666 -37.940 1.00 34.19 109 GLY A CA 1
ATOM 898 C C . GLY A 1 109 ? 4.069 -4.755 -37.370 1.00 34.19 109 GLY A C 1
ATOM 899 O O . GLY A 1 109 ? 4.242 -5.938 -37.625 1.00 34.19 109 GLY A O 1
ATOM 900 N N . HIS A 1 110 ? 2.949 -4.279 -36.813 1.00 39.25 110 HIS A N 1
ATOM 901 C CA . HIS A 1 110 ? 1.583 -4.809 -36.970 1.00 39.25 110 HIS A CA 1
ATOM 902 C C . HIS A 1 110 ? 1.063 -5.985 -36.112 1.00 39.25 110 HIS A C 1
ATOM 904 O O . HIS A 1 110 ? 1.769 -6.718 -35.431 1.00 39.25 110 HIS A O 1
ATOM 910 N N . ASP A 1 111 ? -0.264 -6.006 -36.124 1.00 33.84 111 ASP A N 1
ATOM 911 C CA . ASP A 1 111 ? -1.282 -6.486 -35.208 1.00 33.84 111 ASP A CA 1
ATOM 912 C C . ASP A 1 111 ? -1.763 -7.912 -35.530 1.00 33.84 111 ASP A C 1
ATOM 914 O O . ASP A 1 111 ? -1.586 -8.406 -36.641 1.00 33.84 111 ASP A O 1
ATOM 918 N N . ASP A 1 112 ? -2.417 -8.505 -34.531 1.00 36.97 112 ASP A N 1
ATOM 919 C CA . ASP A 1 112 ? -3.360 -9.624 -34.555 1.00 36.97 112 ASP A CA 1
ATOM 920 C C . ASP A 1 112 ? -2.993 -10.958 -35.246 1.00 36.97 112 ASP A C 1
ATOM 922 O O . ASP A 1 112 ? -2.791 -11.083 -36.451 1.00 36.97 112 ASP A O 1
ATOM 926 N N . THR A 1 113 ? -3.074 -12.052 -34.479 1.00 35.88 113 THR A N 1
ATOM 927 C CA . THR A 1 113 ? -4.158 -13.048 -34.626 1.00 35.88 113 THR A CA 1
ATOM 928 C C . THR A 1 113 ? -3.951 -14.261 -33.714 1.00 35.88 113 THR A C 1
ATOM 930 O O . THR A 1 113 ? -2.882 -14.865 -33.625 1.00 35.88 113 THR A O 1
ATOM 933 N N . ASN A 1 114 ? -5.051 -14.672 -33.082 1.00 40.62 114 ASN A N 1
ATOM 934 C CA . ASN A 1 114 ? -5.252 -16.002 -32.517 1.00 40.62 114 ASN A CA 1
ATOM 935 C C . ASN A 1 114 ? -4.913 -17.111 -33.529 1.00 40.62 114 ASN A C 1
ATOM 937 O O . ASN A 1 114 ? -5.507 -17.166 -34.609 1.00 40.62 114 ASN A O 1
ATOM 941 N N . ARG A 1 115 ? -4.081 -18.082 -33.131 1.00 34.00 115 ARG A N 1
ATOM 942 C CA . ARG A 1 115 ? -4.045 -19.403 -33.776 1.00 34.00 115 ARG A CA 1
ATOM 943 C C . ARG A 1 115 ? -3.621 -20.508 -32.803 1.00 34.00 115 ARG A C 1
ATOM 945 O O . ARG A 1 115 ? -2.503 -20.524 -32.301 1.00 34.00 115 ARG A O 1
ATOM 952 N N . MET A 1 116 ? -4.560 -21.419 -32.548 1.00 39.97 116 MET A N 1
ATOM 953 C CA . MET A 1 116 ? -4.339 -22.744 -31.962 1.00 39.97 116 MET A CA 1
ATOM 954 C C . MET A 1 116 ? -3.561 -23.645 -32.935 1.00 39.97 116 MET A C 1
ATOM 956 O O . MET A 1 116 ? -3.849 -23.593 -34.128 1.00 39.97 116 MET A O 1
ATOM 960 N N . ASP A 1 117 ? -2.648 -24.474 -32.415 1.00 34.16 117 ASP A N 1
ATOM 961 C CA . ASP A 1 117 ? -2.458 -25.929 -32.667 1.00 34.16 117 ASP A CA 1
ATOM 962 C C . ASP A 1 117 ? -1.177 -26.341 -31.902 1.00 34.16 117 ASP A C 1
ATOM 964 O O . ASP A 1 117 ? -0.117 -25.754 -32.090 1.00 34.16 117 ASP A O 1
ATOM 968 N N . ASP A 1 118 ? -1.274 -27.033 -30.770 1.00 36.25 118 ASP A N 1
ATOM 969 C CA . ASP A 1 118 ? -1.255 -28.494 -30.605 1.00 36.25 118 ASP A CA 1
ATOM 970 C C . ASP A 1 118 ? 0.067 -29.188 -31.021 1.00 36.25 118 ASP A C 1
ATOM 972 O O . ASP A 1 118 ? 0.646 -28.956 -32.077 1.00 36.25 118 ASP A O 1
ATOM 976 N N . LYS A 1 119 ? 0.452 -30.144 -30.164 1.00 33.88 119 LYS A N 1
ATOM 977 C CA . LYS A 1 119 ? 1.377 -31.276 -30.343 1.00 33.88 119 LYS A CA 1
ATOM 978 C C . LYS A 1 119 ? 2.850 -31.159 -29.912 1.00 33.88 119 LYS A C 1
ATOM 980 O O . LYS A 1 119 ? 3.704 -30.643 -30.620 1.00 33.88 119 LYS A O 1
ATOM 985 N N . ARG A 1 120 ? 3.115 -32.023 -28.906 1.00 33.56 120 ARG A N 1
ATOM 986 C CA . ARG A 1 120 ? 4.282 -32.926 -28.687 1.00 33.56 120 ARG A CA 1
ATOM 987 C C . ARG A 1 120 ? 5.391 -32.351 -27.792 1.00 33.56 120 ARG A C 1
ATOM 989 O O . ARG A 1 120 ? 5.826 -31.239 -27.998 1.00 33.56 120 ARG A O 1
ATOM 996 N N . LYS A 1 121 ? 5.969 -33.063 -26.816 1.00 38.41 121 LYS A N 1
ATOM 997 C CA . LYS A 1 121 ? 5.897 -34.464 -26.351 1.00 38.41 121 LYS A CA 1
ATOM 998 C C . LYS A 1 121 ? 6.452 -34.496 -24.916 1.00 38.41 121 LYS A C 1
ATOM 1000 O O . LYS A 1 121 ? 7.539 -33.982 -24.676 1.00 38.41 121 LYS A O 1
ATOM 1005 N N . ASN A 1 122 ? 5.743 -35.156 -24.002 1.00 33.19 122 ASN A N 1
ATOM 1006 C CA . ASN A 1 122 ? 6.256 -35.524 -22.682 1.00 33.19 122 ASN A CA 1
ATOM 1007 C C . ASN A 1 122 ? 7.287 -36.652 -22.822 1.00 33.19 122 ASN A C 1
ATOM 1009 O O . ASN A 1 122 ? 6.925 -37.749 -23.243 1.00 33.19 122 ASN A O 1
ATOM 1013 N N . ASN A 1 123 ? 8.530 -36.411 -22.402 1.00 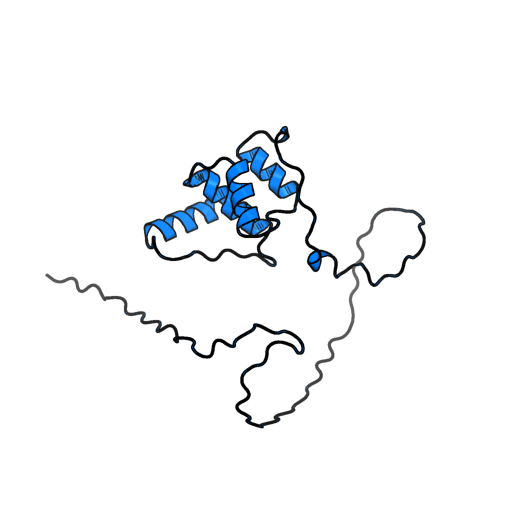37.09 123 ASN A N 1
ATOM 1014 C CA . ASN A 1 123 ? 9.491 -37.470 -22.098 1.00 37.09 123 ASN A CA 1
ATOM 1015 C C . ASN A 1 123 ? 9.689 -37.539 -20.581 1.00 37.09 123 ASN A C 1
ATOM 1017 O O . ASN A 1 123 ? 10.542 -36.870 -20.004 1.00 37.09 123 ASN A O 1
ATOM 1021 N N . PHE A 1 124 ? 8.879 -38.386 -19.945 1.00 34.38 124 PHE A N 1
ATOM 1022 C CA . PHE A 1 124 ? 9.138 -38.908 -18.609 1.00 34.38 124 PHE A CA 1
ATOM 1023 C C . PHE A 1 124 ? 10.339 -39.859 -18.675 1.00 34.38 124 PHE A C 1
ATOM 1025 O O . PHE A 1 124 ? 10.194 -41.059 -18.908 1.00 34.38 124 PHE A O 1
ATOM 1032 N N . GLY A 1 125 ? 11.535 -39.312 -18.472 1.00 33.97 125 GLY A N 1
ATOM 1033 C CA . GLY A 1 125 ? 12.725 -40.088 -18.146 1.00 33.97 125 GLY A CA 1
ATOM 1034 C C . GLY A 1 125 ? 12.692 -40.483 -16.674 1.00 33.97 125 GLY A C 1
ATOM 1035 O O . GLY A 1 125 ? 12.944 -39.662 -15.798 1.00 33.97 125 GLY A O 1
ATOM 1036 N N . ARG A 1 126 ? 12.355 -41.747 -16.404 1.00 37.25 126 ARG A N 1
ATOM 1037 C CA . ARG A 1 126 ? 12.635 -42.41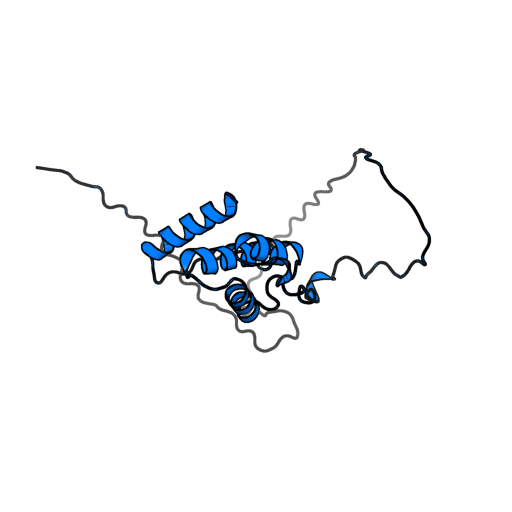2 -15.128 1.00 37.25 126 ARG A CA 1
ATOM 1038 C C . ARG A 1 126 ? 14.152 -42.524 -14.978 1.00 37.25 126 ARG A C 1
ATOM 1040 O O . ARG A 1 126 ? 14.759 -43.255 -15.753 1.00 37.25 126 ARG A O 1
ATOM 1047 N N . ASP A 1 127 ? 14.731 -41.885 -13.966 1.00 38.44 127 ASP A N 1
ATOM 1048 C CA . ASP A 1 127 ? 16.033 -42.299 -13.445 1.00 38.44 127 ASP A CA 1
ATOM 1049 C C . ASP A 1 127 ? 15.903 -42.712 -11.976 1.00 38.44 127 ASP A C 1
ATOM 1051 O O . ASP A 1 127 ? 15.673 -41.920 -11.059 1.00 38.44 127 ASP A O 1
ATOM 1055 N N . SER A 1 128 ? 15.971 -44.023 -11.789 1.00 43.28 128 SER A N 1
ATOM 1056 C CA . SER A 1 128 ? 16.032 -44.720 -10.519 1.00 43.28 128 SER A CA 1
ATOM 1057 C C . SER A 1 128 ? 17.475 -44.712 -10.014 1.00 43.28 128 SER A C 1
ATOM 1059 O O . SER A 1 128 ? 18.240 -45.633 -10.287 1.00 43.28 128 SER A O 1
ATOM 1061 N N . GLY A 1 129 ? 17.838 -43.698 -9.231 1.00 38.56 129 GLY A N 1
ATOM 1062 C CA . GLY A 1 129 ? 19.174 -43.564 -8.647 1.00 38.56 129 GLY A CA 1
ATOM 1063 C C . GLY A 1 129 ? 19.148 -43.445 -7.126 1.00 38.56 129 GLY A C 1
ATOM 1064 O O . GLY A 1 129 ? 19.412 -42.382 -6.573 1.00 38.56 129 GLY A O 1
ATOM 1065 N N . ARG A 1 130 ? 18.852 -44.539 -6.416 1.00 45.66 130 ARG A N 1
ATOM 1066 C CA . ARG A 1 130 ? 18.945 -44.622 -4.947 1.00 45.66 130 ARG A CA 1
ATOM 1067 C C . ARG A 1 130 ? 20.419 -44.583 -4.512 1.00 45.66 130 ARG A C 1
ATOM 1069 O O . ARG A 1 130 ? 21.010 -45.625 -4.248 1.00 45.66 130 ARG A O 1
ATOM 1076 N N . LYS A 1 131 ? 21.024 -43.396 -4.401 1.00 45.59 131 LYS A N 1
ATOM 1077 C CA . LYS A 1 131 ? 22.334 -43.218 -3.747 1.00 45.59 131 LYS A CA 1
ATOM 1078 C C . LYS A 1 131 ? 22.148 -42.846 -2.279 1.00 45.59 131 LYS A C 1
ATOM 1080 O O . LYS A 1 131 ? 21.943 -41.697 -1.909 1.00 45.59 131 LYS A O 1
ATOM 1085 N N . LYS A 1 132 ? 22.232 -43.869 -1.431 1.00 46.38 132 LYS A N 1
ATOM 1086 C CA . LYS A 1 132 ? 22.408 -43.742 0.015 1.00 46.38 132 LYS A CA 1
ATOM 1087 C C . LYS A 1 132 ? 23.871 -43.381 0.283 1.00 46.38 132 LYS A C 1
ATOM 1089 O O . LYS A 1 132 ? 24.734 -44.227 0.085 1.00 46.38 132 LYS A O 1
ATOM 1094 N N . MET A 1 133 ? 24.149 -42.177 0.782 1.00 43.97 133 MET A N 1
ATOM 1095 C CA . MET A 1 133 ? 25.365 -41.931 1.560 1.00 43.97 133 MET A CA 1
ATOM 1096 C C . MET A 1 133 ? 25.150 -40.772 2.535 1.00 43.97 133 MET A C 1
ATOM 1098 O O . MET A 1 133 ? 24.979 -39.623 2.141 1.00 43.97 133 MET A O 1
ATOM 1102 N N . ARG A 1 134 ? 25.134 -41.116 3.825 1.00 55.47 134 ARG A N 1
ATOM 1103 C CA . ARG A 1 134 ? 25.243 -40.179 4.943 1.00 55.47 134 ARG A CA 1
ATOM 1104 C C . ARG A 1 134 ? 26.572 -39.436 4.843 1.00 55.47 134 ARG A C 1
ATOM 1106 O O . ARG A 1 134 ? 27.596 -40.088 4.665 1.00 55.47 134 ARG A O 1
ATOM 1113 N N . ARG A 1 135 ? 26.551 -38.124 5.056 1.00 53.16 135 ARG A N 1
ATOM 1114 C CA . ARG A 1 135 ? 27.619 -37.369 5.718 1.00 53.16 135 ARG A CA 1
ATOM 1115 C C . ARG A 1 135 ? 26.957 -36.175 6.385 1.00 53.16 135 ARG A C 1
ATOM 1117 O O . ARG A 1 135 ? 26.283 -35.407 5.704 1.00 53.16 135 ARG A O 1
ATOM 1124 N N . ASP A 1 136 ? 27.155 -36.066 7.689 1.00 56.66 136 ASP A N 1
ATOM 1125 C CA . ASP A 1 136 ? 26.762 -34.946 8.540 1.00 56.66 136 ASP A CA 1
ATOM 1126 C C . ASP A 1 136 ? 27.538 -33.689 8.121 1.00 56.66 136 ASP A C 1
ATOM 1128 O O . ASP A 1 136 ? 28.502 -33.271 8.757 1.00 56.66 136 ASP A O 1
ATOM 1132 N N . LYS A 1 137 ? 27.182 -33.128 6.964 1.00 67.00 137 LYS A N 1
ATOM 1133 C CA . LYS A 1 137 ? 27.680 -31.833 6.522 1.00 67.00 137 LYS A CA 1
ATOM 1134 C C . LYS A 1 137 ? 26.687 -30.788 6.985 1.00 67.00 137 LYS A C 1
ATOM 1136 O O . LYS A 1 137 ? 25.502 -30.868 6.668 1.00 67.00 137 LYS A O 1
ATOM 1141 N N . ILE A 1 138 ? 27.203 -29.814 7.719 1.00 67.25 138 ILE A N 1
ATOM 1142 C CA . ILE A 1 138 ? 26.506 -28.565 7.992 1.00 67.25 138 ILE A CA 1
ATOM 1143 C C . ILE A 1 138 ? 26.034 -28.014 6.634 1.00 67.25 138 ILE A C 1
ATOM 1145 O O . ILE A 1 138 ? 26.856 -27.935 5.715 1.00 67.25 138 ILE A O 1
ATOM 1149 N N . PRO A 1 139 ? 24.734 -27.715 6.459 1.00 71.56 139 PRO A N 1
ATOM 1150 C CA . PRO A 1 139 ? 24.230 -27.231 5.185 1.00 71.56 139 PRO A CA 1
ATOM 1151 C C . PRO A 1 139 ? 24.920 -25.907 4.860 1.00 71.56 139 PRO A C 1
ATOM 1153 O O . PRO A 1 139 ? 24.829 -24.939 5.612 1.00 71.56 139 PRO A O 1
ATOM 1156 N N . GLN A 1 140 ? 25.656 -25.908 3.755 1.00 75.44 140 GLN A N 1
ATOM 1157 C CA . GLN A 1 140 ? 26.374 -24.748 3.258 1.00 75.44 140 GLN A CA 1
ATOM 1158 C C . GLN A 1 140 ? 25.476 -24.040 2.245 1.00 75.44 140 GLN A C 1
ATOM 1160 O O . GLN A 1 140 ? 25.017 -24.649 1.277 1.00 75.44 140 GLN A O 1
ATOM 1165 N N . PHE A 1 141 ? 25.190 -22.764 2.495 1.00 77.12 141 PHE A N 1
ATOM 1166 C CA . PHE A 1 141 ? 24.575 -21.900 1.493 1.00 77.12 141 PHE A CA 1
ATOM 1167 C C . PHE A 1 141 ? 25.585 -21.645 0.368 1.00 77.12 141 PHE A C 1
ATOM 1169 O O . PHE A 1 141 ? 26.778 -21.643 0.651 1.00 77.12 141 PHE A O 1
ATOM 1176 N N . MET A 1 142 ? 25.095 -21.491 -0.867 1.00 78.31 142 MET A N 1
ATOM 1177 C CA . MET A 1 142 ? 25.837 -21.445 -2.143 1.00 78.31 142 MET A CA 1
ATOM 1178 C C . MET A 1 142 ? 27.320 -21.029 -2.051 1.00 78.31 142 MET A C 1
ATOM 1180 O O . MET A 1 142 ? 27.679 -20.089 -1.340 1.00 78.31 142 MET A O 1
ATOM 1184 N N . ASP A 1 143 ? 28.176 -21.685 -2.838 1.00 75.12 143 ASP A N 1
ATOM 1185 C CA . ASP A 1 143 ? 29.622 -21.434 -2.836 1.00 75.12 143 ASP A CA 1
ATOM 1186 C C . ASP A 1 143 ? 29.968 -19.948 -3.050 1.00 75.12 143 ASP A C 1
ATOM 1188 O O . ASP A 1 143 ? 29.463 -19.294 -3.961 1.00 75.12 143 ASP A O 1
ATOM 1192 N N . GLY A 1 144 ? 30.857 -19.421 -2.201 1.00 74.50 144 GLY A N 1
ATOM 1193 C CA . GLY A 1 144 ? 31.368 -18.046 -2.288 1.00 74.50 144 GLY A CA 1
ATOM 1194 C C . GLY A 1 144 ? 30.617 -17.003 -1.455 1.00 74.50 144 GLY A C 1
ATOM 1195 O O . GLY A 1 144 ? 31.039 -15.849 -1.428 1.00 74.50 144 GLY A O 1
ATOM 1196 N N . ILE A 1 145 ? 29.550 -17.384 -0.745 1.00 68.50 145 ILE A N 1
ATOM 1197 C CA . ILE A 1 145 ? 28.762 -16.460 0.081 1.00 68.50 145 ILE A CA 1
ATOM 1198 C C . ILE A 1 145 ? 29.160 -16.605 1.556 1.00 68.50 145 ILE A C 1
ATOM 1200 O O . ILE A 1 145 ? 28.991 -17.663 2.161 1.00 68.50 145 ILE A O 1
ATOM 1204 N N . SER A 1 146 ? 29.692 -15.535 2.148 1.00 71.25 146 SER A N 1
ATOM 1205 C CA . SER A 1 146 ? 30.023 -15.460 3.576 1.00 71.25 146 SER A CA 1
ATOM 1206 C C . SER A 1 146 ? 28.876 -14.837 4.384 1.00 71.25 146 SER A C 1
ATOM 1208 O O . SER A 1 146 ? 28.037 -14.114 3.853 1.00 71.25 146 SER A O 1
ATOM 1210 N N . GLY A 1 147 ? 28.816 -15.133 5.686 1.00 77.81 147 GLY A N 1
ATOM 1211 C CA . GLY A 1 147 ? 27.835 -14.534 6.604 1.00 77.81 147 GLY A CA 1
ATOM 1212 C C . GLY A 1 147 ? 26.502 -15.277 6.743 1.00 77.81 147 GLY A C 1
ATOM 1213 O O . GLY A 1 147 ? 25.623 -14.795 7.451 1.00 77.81 147 GLY A O 1
ATOM 1214 N N . VAL A 1 148 ? 26.344 -16.453 6.126 1.00 78.56 148 VAL A N 1
ATOM 1215 C CA . VAL A 1 148 ? 25.149 -17.295 6.297 1.00 78.56 148 VAL A CA 1
ATOM 1216 C C . VAL A 1 148 ? 25.417 -18.395 7.321 1.00 78.56 148 VAL A C 1
ATOM 1218 O O . VAL A 1 148 ? 26.336 -19.196 7.152 1.00 78.56 148 VAL A O 1
ATOM 1221 N N . SER A 1 149 ? 24.598 -18.456 8.372 1.00 78.06 149 SER A N 1
ATOM 1222 C CA . SER A 1 149 ? 24.597 -19.535 9.360 1.00 78.06 149 SER A CA 1
ATOM 1223 C C . SER A 1 149 ? 23.333 -20.395 9.212 1.00 78.06 149 SER A C 1
ATOM 1225 O O . SER A 1 149 ? 22.231 -19.864 9.059 1.00 78.06 149 SER A O 1
ATOM 1227 N N . PRO A 1 150 ? 23.450 -21.731 9.228 1.00 75.19 150 PRO A N 1
ATOM 1228 C CA . PRO A 1 150 ? 22.286 -22.595 9.128 1.00 75.19 150 PRO A CA 1
ATOM 1229 C C . PRO A 1 150 ? 21.513 -22.637 10.446 1.00 75.19 150 PRO A C 1
ATOM 1231 O O . PRO A 1 150 ? 22.081 -22.868 11.513 1.00 75.19 150 PRO A O 1
ATOM 1234 N N . VAL A 1 151 ? 20.194 -22.470 10.360 1.00 77.69 151 VAL A N 1
ATOM 1235 C CA . VAL A 1 151 ? 19.277 -22.685 11.484 1.00 77.69 151 VAL A CA 1
ATOM 1236 C C . VAL A 1 151 ? 19.023 -24.188 11.607 1.00 77.69 151 VAL A C 1
ATOM 1238 O O . VAL A 1 151 ? 18.335 -24.772 10.771 1.00 77.69 151 VAL A O 1
ATOM 1241 N N . LEU A 1 152 ? 19.625 -24.826 12.613 1.00 74.81 152 LEU A N 1
ATOM 1242 C CA . LEU A 1 152 ? 19.530 -26.278 12.834 1.00 74.81 152 LEU A CA 1
ATOM 1243 C C . LEU A 1 152 ? 18.329 -26.678 13.699 1.00 74.81 152 LEU A C 1
ATOM 1245 O O . LEU A 1 152 ? 17.844 -27.804 13.594 1.00 74.81 152 LEU A O 1
ATOM 1249 N N . ASP A 1 153 ? 17.819 -25.744 14.498 1.00 73.50 153 ASP A N 1
ATOM 1250 C CA . ASP A 1 153 ? 16.680 -25.969 15.374 1.00 73.50 153 ASP A CA 1
ATOM 1251 C C . ASP A 1 153 ? 15.408 -25.409 14.744 1.00 73.50 153 ASP A C 1
ATOM 1253 O O . ASP A 1 153 ? 15.200 -24.199 14.662 1.00 73.50 153 ASP A O 1
ATOM 1257 N N . GLN A 1 154 ? 14.518 -26.307 14.325 1.00 62.16 154 GLN A N 1
ATOM 1258 C CA . GLN A 1 154 ? 13.108 -25.969 14.174 1.00 62.16 154 GLN A CA 1
ATOM 1259 C C . GLN A 1 154 ? 12.343 -26.600 15.338 1.00 62.16 154 GLN A C 1
ATOM 1261 O O . GLN A 1 154 ? 12.224 -27.831 15.380 1.00 62.16 154 GLN A O 1
ATOM 1266 N N . PRO A 1 155 ? 11.790 -25.816 16.283 1.00 68.94 155 PRO A N 1
ATOM 1267 C CA . PRO A 1 155 ? 10.806 -26.363 17.198 1.00 68.94 155 PRO A CA 1
ATOM 1268 C C . PRO A 1 155 ? 9.632 -26.869 16.358 1.00 68.94 155 PRO A C 1
ATOM 1270 O O . PRO A 1 155 ? 8.959 -26.105 15.666 1.00 68.94 155 PRO A O 1
ATOM 1273 N N . ARG A 1 156 ? 9.402 -28.187 16.379 1.00 56.44 156 ARG A N 1
ATOM 1274 C CA . ARG A 1 156 ? 8.216 -28.777 15.756 1.00 56.44 156 ARG A CA 1
ATOM 1275 C C . ARG A 1 156 ? 6.993 -28.118 16.380 1.00 56.44 156 ARG A C 1
ATOM 1277 O O . ARG A 1 156 ? 6.797 -28.228 17.590 1.00 56.44 156 ARG A O 1
ATOM 1284 N N . LEU A 1 157 ? 6.181 -27.462 15.553 1.00 49.06 157 LEU A N 1
ATOM 1285 C CA . LEU A 1 157 ? 4.861 -26.980 15.939 1.00 49.06 157 LEU A CA 1
ATOM 1286 C C . LEU A 1 157 ? 4.088 -28.161 16.538 1.00 49.06 157 LEU A C 1
ATOM 1288 O O . LEU A 1 157 ? 3.688 -29.082 15.825 1.00 49.06 157 LEU A O 1
ATOM 1292 N N . LYS A 1 158 ? 3.916 -28.168 17.863 1.00 44.59 158 LYS A N 1
ATOM 1293 C CA . LYS A 1 158 ? 2.984 -29.080 18.521 1.00 44.59 158 LYS A CA 1
ATOM 1294 C C . LYS A 1 158 ? 1.594 -28.555 18.203 1.00 44.59 158 LYS A C 1
ATOM 1296 O O . LYS A 1 158 ? 1.099 -27.655 18.871 1.00 44.59 158 LYS A O 1
ATOM 1301 N N . ILE A 1 159 ? 0.986 -29.100 17.157 1.00 48.06 159 ILE A N 1
ATOM 1302 C CA . ILE A 1 159 ? -0.447 -28.959 16.927 1.00 48.06 159 ILE A CA 1
ATOM 1303 C C . ILE A 1 159 ? -1.133 -29.744 18.052 1.00 48.06 159 ILE A C 1
ATOM 1305 O O . ILE A 1 159 ? -1.396 -30.935 17.922 1.00 48.06 159 ILE A O 1
ATOM 1309 N N . ALA A 1 160 ? -1.354 -29.097 19.194 1.00 43.31 160 ALA A N 1
ATOM 1310 C CA . ALA A 1 160 ? -2.309 -29.561 20.186 1.00 43.31 160 ALA A CA 1
ATOM 1311 C C . ALA A 1 160 ? -3.663 -28.955 19.812 1.00 43.31 160 ALA A C 1
ATOM 1313 O O . ALA A 1 160 ? -4.031 -27.874 20.263 1.00 43.31 160 ALA A O 1
ATOM 1314 N N . VAL A 1 161 ? -4.381 -29.641 18.923 1.00 49.62 161 VAL A N 1
ATOM 1315 C CA . VAL A 1 161 ? -5.833 -29.496 18.845 1.00 49.62 161 VAL A CA 1
ATOM 1316 C C . VAL A 1 161 ? -6.390 -30.352 19.970 1.00 49.62 161 VAL A C 1
ATOM 1318 O O . VAL A 1 161 ? -6.430 -31.574 19.867 1.00 49.62 161 VAL A O 1
ATOM 1321 N N . THR A 1 162 ? -6.803 -29.707 21.050 1.00 44.53 162 THR A N 1
ATOM 1322 C CA . THR A 1 162 ? -7.777 -30.278 21.976 1.00 44.53 162 THR A CA 1
ATOM 1323 C C . THR A 1 162 ? -8.865 -29.236 22.161 1.00 44.53 162 THR A C 1
ATOM 1325 O O . THR A 1 162 ? -8.683 -28.244 22.866 1.00 44.53 162 THR A O 1
ATOM 1328 N N . CYS A 1 163 ? -9.973 -29.435 21.452 1.00 40.31 163 CYS A N 1
ATOM 1329 C CA . CYS A 1 163 ? -11.233 -28.770 21.741 1.00 40.31 163 CYS A CA 1
ATOM 1330 C C . CYS A 1 163 ? -11.702 -29.230 23.131 1.00 40.31 163 CYS A C 1
ATOM 1332 O O . CYS A 1 163 ? -11.734 -30.440 23.357 1.00 40.31 163 CYS A O 1
ATOM 1334 N N . PRO A 1 164 ? -12.065 -28.334 24.061 1.00 46.03 164 PRO A N 1
ATOM 1335 C CA . PRO A 1 164 ? -12.857 -28.748 25.206 1.00 46.03 164 PRO A CA 1
ATOM 1336 C C . PRO A 1 164 ? -14.267 -29.089 24.713 1.00 46.03 164 PRO A C 1
ATOM 1338 O O . PRO A 1 164 ? -14.940 -28.257 24.099 1.00 46.03 164 PRO A O 1
ATOM 1341 N N . GLU A 1 165 ? -14.688 -30.332 24.941 1.00 45.50 165 GLU A N 1
ATOM 1342 C CA . GLU A 1 165 ? -16.090 -30.717 24.844 1.00 45.50 165 GLU A CA 1
ATOM 1343 C C . GLU A 1 165 ? -16.880 -29.934 25.899 1.00 45.50 165 GLU A C 1
ATOM 1345 O O . GLU A 1 165 ? -16.523 -29.895 27.077 1.00 45.50 165 GLU A O 1
ATOM 1350 N N . ASN A 1 166 ? -17.941 -29.269 25.447 1.00 45.59 166 ASN A N 1
ATOM 1351 C CA . AS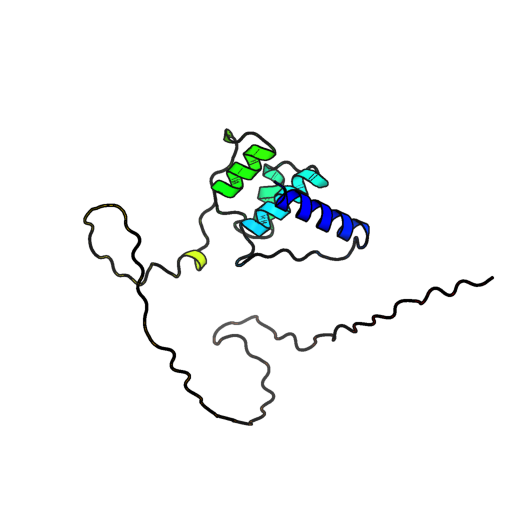N A 1 166 ? -18.956 -28.701 26.316 1.00 45.59 166 ASN A CA 1
ATOM 1352 C C . ASN A 1 166 ? -19.724 -29.854 26.969 1.00 45.59 166 ASN A C 1
ATOM 1354 O O . ASN A 1 166 ? -20.538 -30.490 26.301 1.00 45.59 166 ASN A O 1
ATOM 1358 N N . SER A 1 167 ? -19.521 -30.075 28.264 1.00 42.31 167 SER A N 1
ATOM 1359 C CA . SER A 1 167 ? -20.488 -30.812 29.078 1.00 42.31 167 SER A CA 1
ATOM 1360 C C . SER A 1 167 ? -21.438 -29.812 29.720 1.00 42.31 167 SER A C 1
ATOM 1362 O O . SER A 1 167 ? -21.088 -29.109 30.666 1.00 42.31 167 SER A O 1
ATOM 1364 N N . ALA A 1 168 ? -22.630 -29.731 29.137 1.00 46.75 168 ALA A N 1
ATOM 1365 C CA . ALA A 1 168 ? -23.825 -29.272 29.815 1.00 46.75 168 ALA A CA 1
ATOM 1366 C C . ALA A 1 168 ? -24.318 -30.395 30.738 1.00 46.75 168 ALA A C 1
ATOM 1368 O O . ALA A 1 168 ? -24.464 -31.520 30.279 1.00 46.75 168 ALA A O 1
ATOM 1369 N N . ASP A 1 169 ? -24.516 -30.065 32.008 1.00 4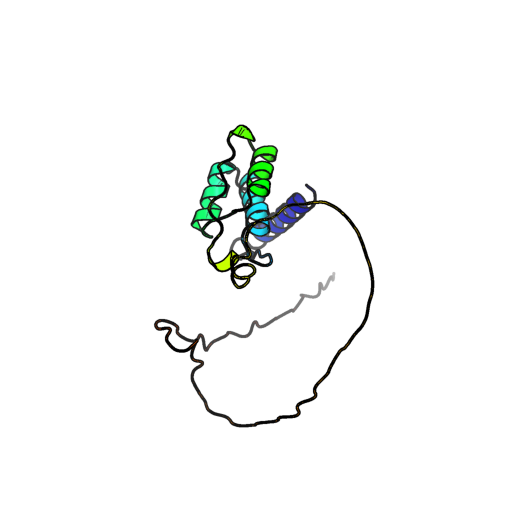6.47 169 ASP A N 1
ATOM 1370 C CA . ASP A 1 169 ? -25.478 -30.614 32.976 1.00 46.47 169 ASP A CA 1
ATOM 1371 C C . ASP A 1 169 ? -25.302 -29.699 34.210 1.00 46.47 169 ASP A C 1
ATOM 1373 O O . ASP A 1 169 ? -24.174 -29.372 34.578 1.00 46.47 169 ASP A O 1
ATOM 1377 N N . GLY A 1 170 ? -26.327 -29.057 34.766 1.00 39.81 170 GLY A N 1
ATOM 1378 C CA . GLY A 1 170 ? -27.567 -29.647 35.257 1.00 39.81 170 GLY A CA 1
ATOM 1379 C C . GLY A 1 170 ? -27.549 -29.487 36.769 1.00 39.81 170 GLY A C 1
ATOM 1380 O O . GLY A 1 170 ? -26.877 -30.314 37.418 1.00 39.81 170 GLY A O 1
#

InterPro domains:
  IPR000387 Tyrosine-specific protein phosphatases domain [PS50056] (5-72)
  IPR016130 Protein-tyrosine phosphatase, active site [PS00383] (25-35)
  IPR029021 Protein-tyrosine phosphatase-like [G3DSA:3.90.190.10] (1-113)
  IPR029021 Protein-tyrosine phosphatase-like [SSF52799] (2-98)

Sequence (170 aa):
EDQTRDFINTCHNFIRRRPLEIIGVHCTHGFNRTGFLIVSYLVEILDLSVECALQEFAKCRPPGIYKGDYIKELYRRYDDVEDAPDPPLRPTWCFDQKTYSAPQNDEEGHDDTNRMDDKRKNNFGRDSGRKKMRRDKIPQFMDGISGVSPVLDQPRLKIAVTCPENSADG

Radius of gyration: 25.13 Å; chains: 1; bounding box: 59×59×74 Å

Organism: Triatoma infestans (NCBI:txid30076)

Secondary structure (DSSP, 8-state):
-HHHHHHHHHHHHHHHH-TTSPPP---SSSSHHHHHHHHHHHHHHH---HHHHHHHHHHHSTT----HHHHHHHHHHHS-GGGPPPPPPPPGGG-TTSTTS-----------------------------------PPPPPSTT--S---------------PPP-----

Foldseek 3Di:
DVVLVVLLVVVVVVCVVPVPDDDDFDDPHCAQVVLLSQLSNCCPPVVDQSVVSQVVQCVVPNNHHQDQVSQLVSCVVGHPSVPRDHGDDDDPVVPPPPPVPDDDDDDDDDDDDDDDDDDDDDDPDDDDDPDDDDDPDQDDDDPPDPDDHDDPDDDPPPPPPDDDDDDDDD

pLDDT: mean 76.16, std 24.77, range [33.19, 98.69]